Protein AF-A0A9D2DXL1-F1 (afdb_monomer_lite)

Structure (mmCIF, N/CA/C/O backbone):
data_AF-A0A9D2DXL1-F1
#
_entry.id   AF-A0A9D2DXL1-F1
#
loop_
_atom_site.group_PDB
_atom_site.id
_atom_site.type_symbol
_atom_site.label_atom_id
_atom_site.label_alt_id
_atom_site.label_comp_id
_atom_site.label_asym_id
_atom_site.label_entity_id
_atom_site.label_seq_id
_atom_site.pdbx_PDB_ins_code
_atom_site.Cartn_x
_atom_site.Cartn_y
_atom_site.Cartn_z
_atom_site.occupancy
_atom_site.B_iso_or_equiv
_atom_site.auth_seq_id
_atom_site.auth_comp_id
_atom_site.auth_asym_id
_atom_site.auth_atom_id
_atom_site.pdbx_PDB_model_num
ATOM 1 N N . MET A 1 1 ? -18.639 -21.156 16.476 1.00 43.25 1 MET A N 1
ATOM 2 C CA . MET A 1 1 ? -17.569 -21.085 15.451 1.00 43.25 1 MET A CA 1
ATOM 3 C C . MET A 1 1 ? -16.879 -19.728 15.553 1.00 43.25 1 MET A C 1
ATOM 5 O O . MET A 1 1 ? -17.512 -18.717 15.273 1.00 43.25 1 MET A O 1
ATOM 9 N N . LYS A 1 2 ? -15.627 -19.660 16.027 1.00 39.00 2 LYS A N 1
ATOM 10 C CA . LYS A 1 2 ? -14.877 -18.392 16.068 1.00 39.00 2 LYS A CA 1
ATOM 11 C C . LYS A 1 2 ? -14.432 -18.058 14.640 1.00 39.00 2 LYS A C 1
ATOM 13 O O . LYS A 1 2 ? -13.603 -18.771 14.087 1.00 39.00 2 LYS A O 1
ATOM 18 N N . LYS A 1 3 ? -14.992 -17.002 14.035 1.00 43.34 3 LYS A N 1
ATOM 19 C CA . LYS A 1 3 ? -14.474 -16.432 12.781 1.00 43.34 3 LYS A CA 1
ATOM 20 C C . LYS A 1 3 ? -13.064 -15.920 13.065 1.00 43.34 3 LYS A C 1
ATOM 22 O O . LYS A 1 3 ? -12.897 -14.868 13.680 1.00 43.34 3 LYS A O 1
ATOM 27 N N . ILE A 1 4 ? -12.055 -16.685 12.665 1.00 45.97 4 ILE A N 1
ATOM 28 C CA . ILE A 1 4 ? -10.665 -16.238 12.663 1.00 45.97 4 ILE A CA 1
ATOM 29 C C . ILE A 1 4 ? -10.587 -15.162 11.578 1.00 45.97 4 ILE A C 1
ATOM 31 O O . ILE A 1 4 ? -10.419 -15.457 10.399 1.00 45.97 4 ILE A O 1
ATOM 35 N N . PHE A 1 5 ? -10.792 -13.900 11.962 1.00 49.03 5 PHE A N 1
ATOM 36 C CA . PHE A 1 5 ? -10.428 -12.765 11.124 1.00 49.03 5 PHE A CA 1
ATOM 37 C C . PHE A 1 5 ? -8.907 -12.783 11.022 1.00 49.03 5 PHE A C 1
ATOM 39 O O . PHE A 1 5 ? -8.210 -12.226 11.872 1.00 49.03 5 PHE A O 1
ATOM 46 N N . LEU A 1 6 ? -8.390 -13.477 10.010 1.00 45.47 6 LEU A N 1
ATOM 47 C CA . LEU A 1 6 ? -6.987 -13.406 9.648 1.00 45.47 6 LEU A CA 1
ATOM 48 C C . LEU A 1 6 ? -6.721 -11.939 9.282 1.00 45.47 6 LEU A C 1
ATOM 50 O O . LEU A 1 6 ? -7.083 -11.474 8.201 1.00 45.47 6 LEU A O 1
ATOM 54 N N . LYS A 1 7 ? -6.187 -11.165 10.233 1.00 57.53 7 LYS A N 1
ATOM 55 C CA . L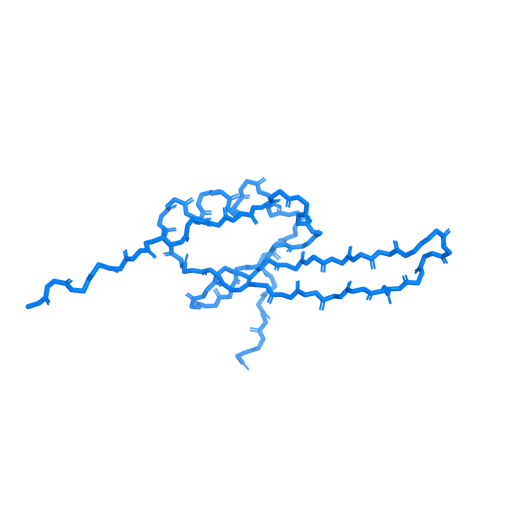YS A 1 7 ? -5.823 -9.764 10.021 1.00 57.53 7 LYS A CA 1
ATOM 56 C C . LYS A 1 7 ? -4.687 -9.753 9.005 1.00 57.53 7 LYS A C 1
ATOM 58 O O . LYS A 1 7 ? -3.527 -9.926 9.365 1.00 57.53 7 LYS A O 1
ATOM 63 N N . LYS A 1 8 ? -5.027 -9.597 7.725 1.00 65.56 8 LYS A N 1
ATOM 64 C CA . LYS A 1 8 ? -4.041 -9.487 6.652 1.00 65.56 8 LYS A CA 1
ATOM 65 C C . LYS A 1 8 ? -3.238 -8.207 6.898 1.00 65.56 8 LYS A C 1
ATOM 67 O O . LYS A 1 8 ? -3.775 -7.100 6.788 1.00 65.56 8 LYS A O 1
ATOM 72 N N . LYS A 1 9 ? -1.980 -8.365 7.320 1.00 70.50 9 LYS A N 1
ATOM 73 C CA . LYS A 1 9 ? -1.050 -7.242 7.463 1.00 70.50 9 LYS A CA 1
ATOM 74 C C . LYS A 1 9 ? -0.821 -6.623 6.089 1.00 70.50 9 LYS A C 1
ATOM 76 O O . LYS A 1 9 ? -0.760 -7.339 5.089 1.00 70.50 9 LYS A O 1
ATOM 81 N N . VAL A 1 10 ? -0.762 -5.296 6.046 1.00 71.19 10 VAL A N 1
ATOM 82 C CA . VAL A 1 10 ? -0.478 -4.565 4.813 1.00 71.19 10 VAL A CA 1
ATOM 83 C C . VAL A 1 10 ? 0.951 -4.869 4.377 1.00 71.19 10 VAL A C 1
ATOM 85 O O . VAL A 1 10 ? 1.893 -4.665 5.139 1.00 71.19 10 VAL A O 1
ATOM 88 N N . ASP A 1 11 ? 1.113 -5.376 3.158 1.00 76.06 11 ASP A N 1
ATOM 89 C CA . ASP A 1 11 ? 2.428 -5.526 2.545 1.00 76.06 11 ASP A CA 1
ATOM 90 C C . ASP A 1 11 ? 2.718 -4.312 1.655 1.00 76.06 11 ASP A C 1
ATOM 92 O O . ASP A 1 11 ? 2.123 -4.127 0.588 1.00 76.06 11 ASP A O 1
ATOM 96 N N . LEU A 1 12 ? 3.639 -3.471 2.124 1.00 68.62 12 LEU A N 1
ATOM 97 C CA . LEU A 1 12 ? 4.061 -2.232 1.466 1.00 68.62 12 LEU A CA 1
ATOM 98 C C . LEU A 1 12 ? 5.352 -2.403 0.655 1.00 68.62 12 LEU A C 1
ATOM 100 O O . LEU A 1 12 ? 5.845 -1.433 0.074 1.00 68.62 12 LEU A O 1
ATOM 104 N N . LYS A 1 13 ? 5.938 -3.606 0.623 1.00 72.31 13 LYS A N 1
ATOM 105 C CA . LYS A 1 13 ? 7.168 -3.854 -0.128 1.00 72.31 13 LYS A CA 1
ATOM 106 C C . LYS A 1 13 ? 6.867 -3.763 -1.628 1.00 72.31 13 LYS A C 1
ATOM 108 O O . LYS A 1 13 ? 6.014 -4.480 -2.141 1.00 72.31 13 LYS A O 1
ATOM 113 N N . GLY A 1 14 ? 7.549 -2.846 -2.318 1.00 72.12 14 GLY A N 1
ATOM 114 C CA . GLY A 1 14 ? 7.316 -2.578 -3.742 1.00 72.12 14 GLY A CA 1
ATOM 115 C C . GLY A 1 14 ? 6.010 -1.836 -4.043 1.00 72.12 14 GLY A C 1
ATOM 116 O O . GLY A 1 14 ? 5.496 -1.958 -5.145 1.00 72.12 14 GLY A O 1
ATOM 117 N N . ALA A 1 15 ? 5.439 -1.121 -3.068 1.00 79.25 15 ALA A N 1
ATOM 118 C CA . ALA A 1 15 ? 4.325 -0.213 -3.320 1.00 79.25 15 ALA A CA 1
ATOM 119 C C . ALA A 1 15 ? 4.806 1.055 -4.040 1.00 79.25 15 ALA A C 1
ATOM 121 O O . ALA A 1 15 ? 5.700 1.742 -3.539 1.00 79.25 15 ALA A O 1
ATOM 122 N N . ASP A 1 16 ? 4.174 1.379 -5.167 1.00 82.12 16 ASP A N 1
ATOM 123 C CA . ASP A 1 16 ? 4.396 2.635 -5.889 1.00 82.12 16 ASP A CA 1
ATOM 124 C C . ASP A 1 16 ? 3.661 3.785 -5.208 1.00 82.12 16 ASP A C 1
ATOM 126 O O . ASP A 1 16 ? 4.249 4.828 -4.925 1.00 82.12 16 ASP A O 1
ATOM 130 N N . ASP A 1 17 ? 2.387 3.556 -4.876 1.00 80.06 17 ASP A N 1
ATOM 131 C CA . ASP A 1 17 ? 1.532 4.512 -4.182 1.00 80.06 17 ASP A CA 1
ATOM 132 C C . ASP A 1 17 ? 0.728 3.818 -3.075 1.00 80.06 17 ASP A C 1
ATOM 134 O O . ASP A 1 17 ? 0.214 2.709 -3.231 1.00 80.06 17 ASP A O 1
ATOM 138 N N . VAL A 1 18 ? 0.569 4.508 -1.947 1.00 80.00 18 VAL A N 1
ATOM 139 C CA . VAL A 1 18 ? -0.254 4.059 -0.818 1.00 80.00 18 VAL A CA 1
ATOM 140 C C . VAL A 1 18 ? -1.231 5.169 -0.473 1.00 80.00 18 VAL A C 1
ATOM 142 O O . VAL A 1 18 ? -0.822 6.289 -0.162 1.00 80.00 18 VAL A O 1
ATOM 145 N N . TYR A 1 19 ? -2.525 4.867 -0.511 1.00 80.31 19 TYR A N 1
ATOM 146 C CA . TYR A 1 19 ? -3.579 5.816 -0.184 1.00 80.31 19 TYR A CA 1
ATOM 147 C C . TYR A 1 19 ? -4.502 5.279 0.903 1.00 80.31 19 TYR A C 1
ATOM 149 O O . TYR A 1 19 ? -4.853 4.102 0.972 1.00 80.31 19 TYR A O 1
ATOM 157 N N . LEU A 1 20 ? -4.889 6.187 1.789 1.00 79.62 20 LEU A N 1
ATOM 158 C CA . LEU A 1 20 ? -5.848 5.932 2.847 1.00 79.62 20 LEU A CA 1
ATOM 159 C C . LEU A 1 20 ? -7.224 6.349 2.312 1.00 79.62 20 LEU A C 1
ATOM 161 O O . LEU A 1 20 ? -7.451 7.526 2.060 1.00 79.62 20 LEU A O 1
ATOM 165 N N . THR A 1 21 ? -8.125 5.391 2.109 1.00 75.50 21 THR A N 1
ATOM 166 C CA . THR A 1 21 ? -9.544 5.667 1.782 1.00 75.50 21 THR A CA 1
ATOM 167 C C . THR A 1 21 ? -10.335 5.854 3.075 1.00 75.50 21 THR A C 1
ATOM 169 O O . THR A 1 21 ? -9.733 5.799 4.141 1.00 75.50 21 THR A O 1
ATOM 172 N N . GLU A 1 22 ? -11.657 6.032 3.061 1.00 76.19 22 GLU A N 1
ATOM 173 C CA . GLU A 1 22 ? -12.440 6.074 4.309 1.00 76.19 22 GLU A CA 1
ATOM 174 C C . GLU A 1 22 ? -12.442 4.736 5.062 1.00 76.19 22 GLU A C 1
ATOM 176 O O . GLU A 1 22 ? -12.254 4.705 6.280 1.00 76.19 22 GLU A O 1
ATOM 181 N N . LYS A 1 23 ? -12.563 3.616 4.341 1.00 77.19 23 LYS A N 1
ATOM 182 C CA . LYS A 1 23 ? -12.773 2.285 4.941 1.00 77.19 23 LYS A CA 1
ATOM 183 C C . LYS A 1 23 ? -11.520 1.404 4.925 1.00 77.19 23 LYS A C 1
ATOM 185 O O . LYS A 1 23 ? -11.326 0.593 5.825 1.00 77.19 23 LYS A O 1
ATOM 190 N N . ASN A 1 24 ? -10.630 1.603 3.952 1.00 83.81 24 ASN A N 1
ATOM 191 C CA . ASN A 1 24 ? -9.488 0.724 3.686 1.00 83.81 24 ASN A CA 1
ATOM 192 C C . ASN A 1 24 ? -8.176 1.489 3.451 1.00 83.81 24 ASN A C 1
ATOM 194 O O . ASN A 1 24 ? -8.153 2.700 3.220 1.00 83.81 24 ASN A O 1
ATOM 198 N N . ILE A 1 25 ? -7.074 0.751 3.477 1.00 84.62 25 ILE A N 1
ATOM 199 C CA . ILE A 1 25 ? -5.758 1.175 3.003 1.00 84.62 25 ILE A CA 1
ATOM 200 C C . ILE A 1 25 ? -5.570 0.535 1.639 1.00 84.62 25 ILE A C 1
ATOM 202 O O . ILE A 1 25 ? -5.619 -0.685 1.522 1.00 84.62 25 ILE A O 1
ATOM 206 N N . ALA A 1 26 ? -5.373 1.340 0.613 1.00 84.44 26 ALA A N 1
ATOM 207 C CA . ALA A 1 26 ? -5.193 0.855 -0.737 1.00 84.44 26 ALA A CA 1
ATOM 208 C C . ALA A 1 26 ? -3.737 1.042 -1.158 1.00 84.44 26 ALA A C 1
ATOM 210 O O . ALA A 1 26 ? -3.146 2.110 -0.992 1.00 84.44 26 ALA A O 1
ATOM 211 N N . VAL A 1 27 ? -3.152 -0.037 -1.658 1.00 86.06 27 VAL A N 1
ATOM 212 C CA . VAL A 1 27 ? -1.751 -0.115 -2.060 1.00 86.06 27 VAL A CA 1
ATOM 213 C C . VAL A 1 27 ? -1.726 -0.397 -3.548 1.00 86.06 27 VAL A C 1
ATOM 215 O O . VAL A 1 27 ? -2.151 -1.473 -3.972 1.00 86.06 27 VAL A O 1
ATOM 218 N N . ARG A 1 28 ? -1.248 0.569 -4.328 1.00 86.94 28 ARG A N 1
ATOM 219 C CA . ARG A 1 28 ? -1.083 0.449 -5.772 1.00 86.94 28 ARG A CA 1
ATOM 220 C C . ARG A 1 28 ? 0.334 -0.003 -6.085 1.00 86.94 28 ARG A C 1
ATOM 222 O O . ARG A 1 28 ? 1.303 0.526 -5.536 1.00 86.94 28 ARG A O 1
ATOM 229 N N . ARG A 1 29 ? 0.433 -0.982 -6.973 1.00 88.50 29 ARG A N 1
ATOM 230 C CA . ARG A 1 29 ? 1.687 -1.478 -7.530 1.00 88.50 29 ARG A CA 1
ATOM 231 C C . ARG A 1 29 ? 1.601 -1.391 -9.039 1.00 88.50 29 ARG A C 1
ATOM 233 O O . ARG A 1 29 ? 0.700 -1.971 -9.643 1.00 88.50 29 ARG A O 1
ATOM 240 N N . LYS A 1 30 ? 2.540 -0.662 -9.615 1.00 88.62 30 LYS A N 1
ATOM 241 C CA . LYS A 1 30 ? 2.676 -0.411 -11.033 1.00 88.62 30 LYS A CA 1
ATOM 242 C C . LYS A 1 30 ? 3.984 -1.045 -11.487 1.00 88.62 30 LYS A C 1
ATOM 244 O O . LYS A 1 30 ? 5.059 -0.692 -11.024 1.00 88.62 30 LYS A O 1
ATOM 249 N N . VAL A 1 31 ? 3.891 -1.991 -12.407 1.00 89.38 31 VAL A N 1
ATOM 250 C CA . VAL A 1 31 ? 5.063 -2.586 -13.046 1.00 89.38 31 VAL A CA 1
ATOM 251 C C . VAL A 1 31 ? 5.186 -1.975 -14.431 1.00 89.38 31 VAL A C 1
ATOM 253 O O . VAL A 1 31 ? 4.230 -1.988 -15.211 1.00 89.38 31 VAL A O 1
ATOM 256 N N . GLU A 1 32 ? 6.361 -1.435 -14.729 1.00 91.88 32 GLU A N 1
ATOM 257 C CA . GLU A 1 32 ? 6.705 -0.890 -16.039 1.00 91.88 32 GLU A CA 1
ATOM 258 C C . GLU A 1 32 ? 7.736 -1.783 -16.731 1.00 91.88 32 GLU A C 1
ATOM 260 O O . GLU A 1 32 ? 8.604 -2.376 -16.086 1.00 91.88 32 GLU A O 1
ATOM 265 N N . ASP A 1 33 ? 7.634 -1.901 -18.054 1.00 91.75 33 ASP A N 1
ATOM 266 C CA . ASP A 1 33 ? 8.681 -2.525 -18.856 1.00 91.75 33 ASP A CA 1
ATOM 267 C C . ASP A 1 33 ? 9.898 -1.592 -19.023 1.00 91.75 33 ASP A C 1
ATOM 269 O O . ASP A 1 33 ? 9.880 -0.416 -18.660 1.00 91.75 33 ASP A O 1
ATOM 273 N N . LYS A 1 34 ? 10.978 -2.101 -19.633 1.00 91.19 34 LYS A N 1
ATOM 274 C CA . LYS A 1 34 ? 12.207 -1.324 -19.901 1.00 91.19 34 LYS A CA 1
ATOM 275 C C . LYS A 1 34 ? 11.994 -0.097 -20.807 1.00 91.19 34 LYS A C 1
ATOM 277 O O . LYS A 1 34 ? 12.912 0.702 -20.953 1.00 91.19 34 LYS A O 1
ATOM 282 N N . ARG A 1 35 ? 10.829 0.033 -21.450 1.00 93.19 35 ARG A N 1
ATOM 283 C CA . ARG A 1 35 ? 10.442 1.164 -22.306 1.00 93.19 35 ARG A CA 1
ATOM 284 C C . ARG A 1 35 ? 9.480 2.122 -21.587 1.00 93.19 35 ARG A C 1
ATOM 286 O O . ARG A 1 35 ? 8.942 3.017 -22.231 1.00 93.19 35 ARG A O 1
ATOM 293 N N . GLY A 1 36 ? 9.246 1.933 -20.284 1.00 88.75 36 GLY A N 1
ATOM 294 C CA . GLY A 1 36 ? 8.344 2.756 -19.476 1.00 88.75 36 GLY A CA 1
ATOM 295 C C . GLY A 1 36 ? 6.857 2.482 -19.723 1.00 88.75 36 GLY A C 1
ATOM 296 O O . GLY A 1 36 ? 6.012 3.271 -19.304 1.00 88.75 36 GLY A O 1
ATOM 297 N N . ARG A 1 37 ? 6.497 1.393 -20.416 1.00 91.56 37 ARG A N 1
ATOM 298 C CA . ARG A 1 37 ? 5.089 1.034 -20.635 1.00 91.56 37 ARG A CA 1
ATOM 299 C C . ARG A 1 37 ? 4.560 0.274 -19.432 1.00 91.56 37 ARG A C 1
ATOM 301 O O . ARG A 1 37 ? 5.197 -0.660 -18.949 1.00 91.56 37 ARG A O 1
ATOM 308 N N . VAL A 1 38 ? 3.367 0.649 -18.987 1.00 89.00 38 VAL A N 1
ATOM 309 C CA . VAL A 1 38 ? 2.686 -0.010 -17.869 1.00 89.00 38 VAL A CA 1
ATOM 310 C C . VAL A 1 38 ? 2.259 -1.405 -18.303 1.00 89.00 38 VAL A C 1
ATOM 312 O O . VAL A 1 38 ? 1.401 -1.547 -19.169 1.00 89.00 38 VAL A O 1
ATOM 315 N N . VAL A 1 39 ? 2.868 -2.428 -17.710 1.00 91.62 39 VAL A N 1
ATOM 316 C CA . VAL A 1 39 ? 2.530 -3.835 -17.970 1.00 91.62 39 VAL A CA 1
ATOM 317 C C . VAL A 1 39 ? 1.592 -4.406 -16.913 1.00 91.62 39 VAL A C 1
ATOM 319 O O . VAL A 1 39 ? 0.896 -5.381 -17.174 1.00 91.62 39 VAL A O 1
ATOM 322 N N . SER A 1 40 ? 1.550 -3.803 -15.724 1.00 88.81 40 SER A N 1
ATOM 323 C CA . SER A 1 40 ? 0.607 -4.167 -14.670 1.00 88.81 40 SER A CA 1
ATOM 324 C C . SER A 1 40 ? 0.337 -2.971 -13.767 1.00 88.81 40 SER A C 1
ATOM 326 O O . SER A 1 40 ? 1.260 -2.236 -13.422 1.00 88.81 40 SER A O 1
ATOM 328 N N . ASP A 1 41 ? -0.923 -2.780 -13.389 1.00 89.81 41 ASP A N 1
ATOM 329 C CA . ASP A 1 41 ? -1.356 -1.770 -12.428 1.00 89.81 41 ASP A CA 1
ATOM 330 C C . ASP A 1 41 ? -2.421 -2.394 -11.528 1.00 89.81 41 ASP A C 1
ATOM 332 O O . ASP A 1 41 ? -3.557 -2.625 -11.946 1.00 89.81 41 ASP A O 1
ATOM 336 N N . VAL A 1 42 ? -2.021 -2.753 -10.309 1.00 88.19 42 VAL A N 1
ATOM 337 C CA . VAL A 1 42 ? -2.872 -3.479 -9.367 1.00 88.19 42 VAL A CA 1
ATOM 338 C C . VAL A 1 42 ? -2.992 -2.694 -8.078 1.00 88.19 42 VAL A C 1
ATOM 340 O O . VAL A 1 42 ? -1.999 -2.379 -7.422 1.00 88.19 42 VAL A O 1
ATOM 343 N N . THR A 1 43 ? -4.233 -2.476 -7.660 1.00 87.50 43 THR A N 1
ATOM 344 C CA . THR A 1 43 ? -4.553 -1.959 -6.334 1.00 87.50 43 THR A CA 1
ATOM 345 C C . THR A 1 43 ? -5.022 -3.090 -5.433 1.00 87.50 43 THR A C 1
ATOM 347 O O . THR A 1 43 ? -6.011 -3.759 -5.717 1.00 87.50 43 THR A O 1
ATOM 350 N N . THR A 1 44 ? -4.352 -3.265 -4.295 1.00 86.62 44 THR A N 1
ATOM 351 C CA . THR A 1 44 ? -4.795 -4.173 -3.229 1.00 86.62 44 THR A CA 1
ATOM 352 C C . THR A 1 44 ? -5.344 -3.384 -2.048 1.00 86.62 44 THR A C 1
ATOM 354 O O . THR A 1 44 ? -4.706 -2.444 -1.573 1.00 86.62 44 THR A O 1
ATOM 357 N N . TYR A 1 45 ? -6.505 -3.796 -1.540 1.00 84.50 45 TYR A N 1
ATOM 358 C CA . TYR A 1 45 ? -7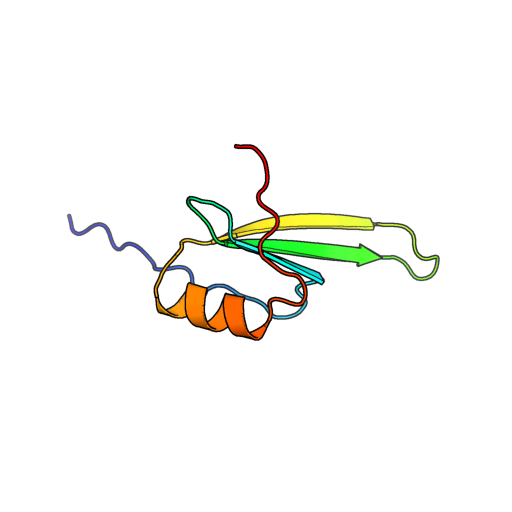.150 -3.181 -0.384 1.00 84.50 45 TYR A CA 1
ATOM 359 C C . TYR A 1 45 ? -6.881 -3.988 0.885 1.00 84.50 45 TYR A C 1
ATOM 361 O O . TYR A 1 45 ? -7.078 -5.202 0.931 1.00 84.50 45 TYR A O 1
ATOM 369 N N . TYR A 1 46 ? -6.454 -3.289 1.929 1.00 85.12 46 TYR A N 1
ATOM 370 C CA . TYR A 1 46 ? -6.170 -3.827 3.249 1.00 85.12 46 TYR A CA 1
ATOM 371 C C . TYR A 1 46 ? -7.050 -3.149 4.300 1.00 85.12 46 TYR A C 1
ATOM 373 O O . TYR A 1 46 ? -7.360 -1.959 4.179 1.00 85.12 46 TYR A O 1
ATOM 381 N N . PRO A 1 47 ? -7.426 -3.866 5.369 1.00 83.75 47 PRO A N 1
ATOM 382 C CA . PRO A 1 47 ? -8.213 -3.285 6.445 1.00 83.75 47 PRO A CA 1
ATOM 383 C C . PRO A 1 47 ? -7.409 -2.222 7.204 1.00 83.75 47 PRO A C 1
ATOM 385 O O . PRO A 1 47 ? -6.201 -2.371 7.429 1.00 83.75 47 PRO A O 1
ATOM 388 N N . LYS A 1 48 ? -8.103 -1.179 7.672 1.00 83.06 48 LYS A N 1
ATOM 389 C CA . LYS A 1 48 ? -7.562 -0.134 8.556 1.00 83.06 48 LYS A CA 1
ATOM 390 C C . LYS A 1 48 ? -7.383 -0.626 9.995 1.00 83.06 48 LYS A C 1
ATOM 392 O O . LYS A 1 48 ? -8.068 -0.196 10.917 1.00 83.06 48 LYS A O 1
ATOM 397 N N . THR A 1 49 ? -6.454 -1.545 10.209 1.00 83.50 49 THR A N 1
ATOM 398 C CA . THR A 1 49 ? -6.002 -1.875 11.566 1.00 83.50 49 THR A CA 1
ATOM 399 C C . THR A 1 49 ? -5.025 -0.807 12.064 1.00 83.50 49 THR A C 1
ATOM 401 O O . THR A 1 49 ? -4.389 -0.127 11.259 1.00 83.50 49 THR A O 1
ATOM 404 N N . ARG A 1 50 ? -4.872 -0.661 13.390 1.00 81.25 50 ARG A N 1
ATOM 405 C CA . ARG A 1 50 ? -3.899 0.269 13.998 1.00 81.25 50 ARG A CA 1
ATOM 406 C C . ARG A 1 50 ? -2.476 0.033 13.471 1.00 81.25 50 ARG A C 1
ATOM 408 O O . ARG A 1 50 ? -1.808 0.991 13.104 1.00 81.25 50 ARG A O 1
ATOM 415 N N . GLU A 1 51 ? -2.068 -1.233 13.358 1.00 82.81 51 GLU A N 1
ATOM 416 C CA . GLU A 1 51 ? -0.778 -1.635 12.777 1.00 82.81 51 GLU A CA 1
ATOM 417 C C . GLU A 1 51 ? -0.655 -1.220 11.302 1.00 82.81 51 GLU A C 1
ATOM 419 O O . GLU A 1 51 ? 0.323 -0.581 10.921 1.00 82.81 51 GLU A O 1
ATOM 424 N N . ASN A 1 52 ? -1.656 -1.528 10.4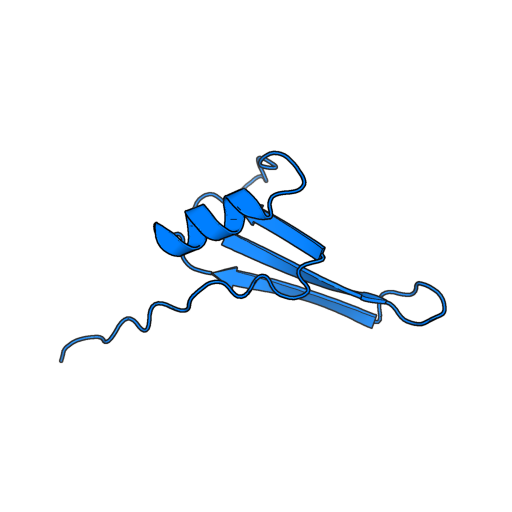67 1.00 80.19 52 ASN A N 1
ATOM 425 C CA . ASN A 1 52 ? -1.591 -1.205 9.041 1.00 80.19 52 ASN A CA 1
ATOM 426 C C . ASN A 1 52 ? -1.612 0.312 8.800 1.00 80.19 52 ASN A C 1
ATOM 428 O O . ASN A 1 52 ? -0.954 0.792 7.885 1.00 80.19 52 ASN A O 1
ATOM 432 N N . LEU A 1 53 ? -2.352 1.070 9.615 1.00 81.44 53 LEU A N 1
ATOM 433 C CA . LEU A 1 53 ? -2.382 2.534 9.562 1.00 81.44 53 LEU A CA 1
ATOM 434 C C . 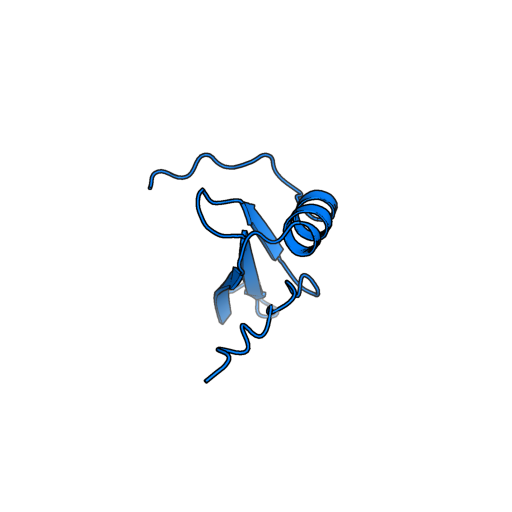LEU A 1 53 ? -1.022 3.143 9.895 1.00 81.44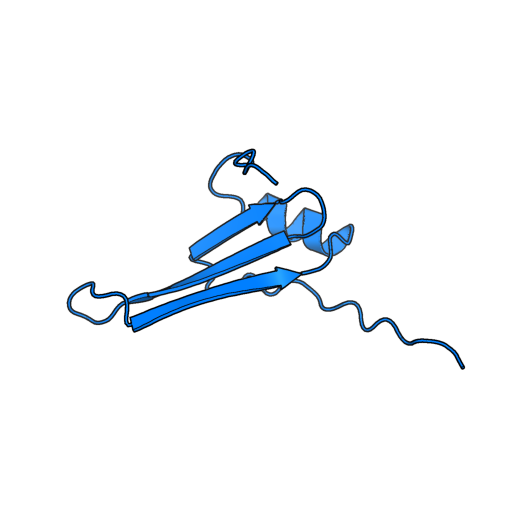 53 LEU A C 1
ATOM 436 O O . LEU A 1 53 ? -0.617 4.096 9.235 1.00 81.44 53 LEU A O 1
ATOM 440 N N . GLN A 1 54 ? -0.329 2.602 10.897 1.00 82.94 54 GLN A N 1
ATOM 441 C CA . GLN A 1 54 ? 1.005 3.061 11.271 1.00 82.94 54 GLN A CA 1
ATOM 442 C C . GLN A 1 54 ? 1.999 2.831 10.126 1.00 82.94 54 GLN A C 1
ATOM 444 O O . GLN A 1 54 ? 2.627 3.782 9.669 1.00 82.94 54 GLN A O 1
ATOM 449 N N . LEU A 1 55 ? 2.017 1.620 9.562 1.00 80.44 55 LEU A N 1
ATOM 450 C CA . LEU A 1 55 ? 2.852 1.271 8.406 1.00 80.44 55 LEU A CA 1
ATOM 451 C C . LEU A 1 55 ? 2.524 2.113 7.162 1.00 80.44 55 LEU A C 1
ATOM 453 O O . LEU A 1 55 ? 3.413 2.598 6.465 1.00 80.44 55 LEU A O 1
ATOM 457 N N . ALA A 1 56 ? 1.236 2.309 6.870 1.00 79.19 56 ALA A N 1
ATOM 458 C CA . ALA A 1 56 ? 0.805 3.091 5.717 1.00 79.19 56 ALA A CA 1
ATOM 459 C C . ALA A 1 56 ? 1.198 4.568 5.843 1.00 79.19 56 ALA A C 1
ATOM 461 O O . ALA A 1 56 ? 1.572 5.171 4.841 1.00 79.19 56 ALA A O 1
ATOM 462 N N . ARG A 1 57 ? 1.149 5.137 7.057 1.00 77.62 57 ARG A N 1
ATOM 463 C CA . ARG A 1 57 ? 1.591 6.513 7.333 1.00 77.62 57 ARG A CA 1
ATOM 464 C C . ARG A 1 57 ? 3.093 6.692 7.121 1.00 77.62 57 ARG A C 1
ATOM 466 O O . ARG A 1 57 ? 3.484 7.703 6.556 1.00 77.62 57 ARG A O 1
ATOM 473 N N . GLU A 1 58 ? 3.914 5.712 7.494 1.00 76.69 58 GLU A N 1
ATOM 474 C CA . GLU A 1 58 ? 5.371 5.764 7.276 1.00 76.69 58 GLU A CA 1
ATOM 475 C C . GLU A 1 58 ? 5.757 5.798 5.789 1.00 76.69 58 GLU A C 1
ATOM 477 O O . GLU A 1 58 ? 6.760 6.397 5.410 1.00 76.69 58 GLU A O 1
ATOM 482 N N . LYS A 1 59 ? 4.961 5.157 4.927 1.00 69.62 59 LYS A N 1
ATOM 483 C CA . LYS A 1 59 ? 5.213 5.069 3.478 1.00 69.62 59 LYS A CA 1
ATOM 484 C C . LYS A 1 59 ? 4.394 6.058 2.648 1.00 69.62 59 LYS A C 1
ATOM 486 O O . LYS A 1 59 ? 4.522 6.065 1.422 1.00 69.62 59 LYS A O 1
ATOM 491 N N . GLN A 1 60 ? 3.557 6.884 3.274 1.00 67.19 60 GLN A N 1
ATOM 492 C CA . GLN A 1 60 ? 2.674 7.807 2.570 1.00 67.19 60 GLN A CA 1
ATOM 493 C C . GLN A 1 60 ? 3.489 8.954 1.948 1.00 67.19 60 GLN A C 1
ATOM 495 O O . GLN A 1 60 ? 3.784 9.952 2.595 1.00 67.19 60 GLN A O 1
ATOM 500 N N . LYS A 1 61 ? 3.869 8.826 0.670 1.00 58.84 61 LYS A N 1
ATOM 501 C CA . LYS A 1 61 ? 4.634 9.867 -0.048 1.00 58.84 61 LYS A CA 1
ATOM 502 C C . LYS A 1 61 ? 3.816 11.113 -0.398 1.00 58.84 61 LYS A C 1
ATOM 504 O O . LYS A 1 61 ? 4.393 12.139 -0.746 1.00 58.84 61 LYS A O 1
ATOM 509 N N . LYS A 1 62 ? 2.484 11.032 -0.366 1.00 54.66 62 LYS A N 1
ATOM 510 C CA . LYS A 1 62 ? 1.583 12.140 -0.708 1.00 54.66 62 LYS A CA 1
ATOM 511 C C . LYS A 1 62 ? 0.470 12.251 0.333 1.00 54.66 62 LYS A C 1
ATOM 513 O O . LYS A 1 62 ? 0.027 11.215 0.836 1.00 54.66 62 LYS A O 1
ATOM 518 N N . PRO A 1 63 ? 0.009 13.472 0.661 1.00 54.84 63 PRO A N 1
ATOM 519 C CA . PRO A 1 63 ? -1.098 13.656 1.590 1.00 54.84 63 PRO A CA 1
ATOM 520 C C . PRO A 1 63 ? -2.320 12.861 1.126 1.00 54.84 63 PRO A C 1
ATOM 522 O O . PRO A 1 63 ? -2.495 12.629 -0.073 1.00 54.84 63 PRO A O 1
ATOM 525 N N . LEU A 1 64 ? -3.149 12.452 2.093 1.00 53.88 64 LEU A N 1
ATOM 526 C CA . LEU A 1 64 ? -4.479 11.875 1.888 1.00 53.88 64 LEU A CA 1
ATOM 527 C C . LEU A 1 64 ? -5.163 12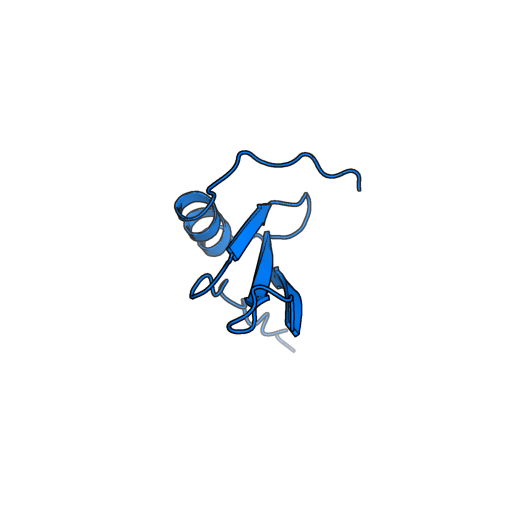.551 0.692 1.00 53.88 64 LEU A C 1
ATOM 529 O O . LEU A 1 64 ? -5.679 13.663 0.806 1.00 53.88 64 LEU A O 1
ATOM 533 N N . ARG A 1 65 ? -5.186 11.881 -0.466 1.00 47.66 65 ARG A N 1
ATOM 534 C CA . ARG A 1 65 ? -6.125 12.257 -1.515 1.00 47.66 65 ARG A CA 1
ATOM 535 C C . ARG A 1 65 ? -7.496 11.967 -0.923 1.00 47.66 65 ARG A C 1
ATOM 537 O O . ARG A 1 65 ? -7.833 10.802 -0.728 1.00 47.66 65 ARG A O 1
ATOM 544 N N . LYS A 1 66 ? -8.259 13.020 -0.612 1.00 40.94 66 LYS A N 1
ATOM 545 C CA . LYS A 1 66 ? -9.713 12.930 -0.449 1.00 40.94 66 LYS A CA 1
ATOM 546 C C . LYS A 1 66 ? -10.268 12.467 -1.799 1.00 40.94 66 LYS A C 1
ATOM 548 O O . LYS A 1 66 ? -10.583 13.282 -2.658 1.00 40.94 66 LYS A O 1
ATOM 553 N N . GLY A 1 67 ? -10.228 11.163 -2.050 1.00 40.84 67 GLY A N 1
ATOM 554 C CA . GLY A 1 67 ? -10.913 10.564 -3.183 1.00 40.84 67 GLY A CA 1
ATOM 555 C C . GLY A 1 67 ? -12.404 10.602 -2.891 1.00 40.84 67 GLY A C 1
ATOM 556 O O . GLY A 1 67 ? -12.791 10.222 -1.789 1.00 40.84 67 GLY A O 1
ATOM 557 N N . ARG A 1 68 ? -13.192 11.109 -3.850 1.00 50.28 68 ARG A N 1
ATOM 558 C CA . ARG A 1 68 ? -14.649 10.927 -3.902 1.00 50.28 68 ARG A CA 1
ATOM 559 C C . ARG A 1 68 ? -14.958 9.443 -3.680 1.00 50.28 68 ARG A C 1
ATOM 561 O O . ARG A 1 68 ? -14.261 8.615 -4.269 1.00 50.28 68 ARG A O 1
ATOM 568 N N . ASP A 1 69 ? -15.930 9.188 -2.808 1.00 42.34 69 ASP A N 1
ATOM 569 C CA . ASP A 1 69 ? -16.513 7.872 -2.515 1.00 42.34 69 ASP A CA 1
ATOM 570 C C . ASP A 1 69 ? -16.780 7.033 -3.771 1.00 42.34 69 ASP A C 1
ATOM 572 O O . ASP A 1 69 ? -17.244 7.616 -4.782 1.00 42.34 69 ASP A O 1
#

Foldseek 3Di:
DDPPPPQPADDQVQFPAWADAPFWIKTWHFDADPVRHTPDIDIDTHGPDPRNVVVSVVVHPDPHPHDDD

Organism: NCBI:txid2838604

Sequence (69 aa):
MKKIFLKKKVDLKGADDVYLTEKNIAVRRKVEDKRGRVVSDVTTYYPKTRENLQLAREKQKKPLRKGRD

Secondary structure (DSSP, 8-state):
------------TT-SEEEE-SSEEEEEEEEE-TTS-EEEEEEEEEE--HHHHHHHHHT--S-------

pLDDT: mean 74.15, std 15.9, range [39.0, 93.19]

Radius of gyration: 13.91 Å; chains: 1; bounding box: 30×35×38 Å